Protein AF-A0A4Q2U6I3-F1 (afdb_monomer_lite)

Foldseek 3Di:
DDDDDDDDPFDPQPPDDPQAFEEEEDLQLQDDDVDPCNVLNVVVVVCCVVSSYHYAYQPLNLVQLCDPPDDPVSVVVSVPHDDHPDHTDDDPLLVQLLVQLLCLLQPVHDPPPCSSVSSSQSSQLVSQGQEYEDPPPSCVVCQVVNCVSRVSGHRYYHSVRVVVVSPDPPPDDD

Sequence (174 aa):
MTAPRAAFDGRRAVAPQRGVPLVAVDANALDRTGSPRDALVDAFRAEVAAGRVRLFVPSGVLAEMRDPGAPAAVRDAALDLPPPPRAAPLTARQHIDRIRVRAIMRGDGRPGKHDADAAHLSEAAEAGCDAFLTRDGKILRKRDVLLQALPSGPRIATLDDFLSGLAPDRAGPR

Structure (mmCIF, N/CA/C/O backbone):
data_AF-A0A4Q2U6I3-F1
#
_entry.id   AF-A0A4Q2U6I3-F1
#
loop_
_atom_site.group_PDB
_atom_site.id
_atom_site.type_symbol
_atom_site.label_atom_id
_atom_site.label_alt_id
_atom_site.label_comp_id
_atom_site.label_asym_id
_atom_site.label_entity_id
_atom_site.label_seq_id
_atom_site.pdbx_PDB_ins_code
_atom_site.Cartn_x
_atom_site.Cartn_y
_atom_site.Cartn_z
_atom_site.occupancy
_atom_site.B_iso_or_equiv
_atom_site.auth_seq_id
_atom_site.auth_comp_id
_atom_site.auth_asym_id
_atom_site.auth_atom_id
_atom_site.pdbx_PDB_model_num
ATOM 1 N N . MET A 1 1 ? 10.420 -30.348 6.443 1.00 34.09 1 MET A N 1
ATOM 2 C CA . MET A 1 1 ? 11.573 -29.422 6.494 1.00 34.09 1 MET A CA 1
ATOM 3 C C . MET A 1 1 ? 11.350 -28.357 5.434 1.00 34.09 1 MET A C 1
ATOM 5 O O . MET A 1 1 ? 11.465 -28.661 4.257 1.00 34.09 1 MET A O 1
ATOM 9 N N . THR A 1 2 ? 10.919 -27.160 5.827 1.00 35.38 2 THR A N 1
ATOM 10 C CA . THR A 1 2 ? 10.576 -26.077 4.890 1.00 35.38 2 THR A CA 1
ATOM 11 C C . THR A 1 2 ? 11.776 -25.145 4.769 1.00 35.38 2 THR A C 1
ATOM 13 O O . THR A 1 2 ? 12.271 -24.657 5.784 1.00 35.38 2 THR A O 1
ATOM 16 N N . ALA A 1 3 ? 12.276 -24.955 3.549 1.00 29.75 3 ALA A N 1
ATOM 17 C CA . ALA A 1 3 ? 13.456 -24.143 3.266 1.00 29.75 3 ALA A CA 1
ATOM 18 C C . ALA A 1 3 ? 13.278 -22.680 3.734 1.00 29.75 3 ALA A C 1
ATOM 20 O O . ALA A 1 3 ? 12.168 -22.144 3.650 1.00 29.75 3 ALA A O 1
ATOM 21 N N . PRO A 1 4 ? 14.347 -22.008 4.202 1.00 35.47 4 PRO A N 1
ATOM 22 C CA . PRO A 1 4 ? 14.292 -20.585 4.507 1.00 35.47 4 PRO A CA 1
ATOM 23 C C . PRO A 1 4 ? 14.067 -19.784 3.215 1.00 35.47 4 PRO A C 1
ATOM 25 O O . PRO A 1 4 ? 14.781 -19.966 2.229 1.00 35.47 4 PRO A O 1
ATOM 28 N N . ARG A 1 5 ? 13.072 -18.883 3.216 1.00 37.03 5 ARG A N 1
ATOM 29 C CA . ARG A 1 5 ? 12.921 -17.860 2.167 1.00 37.03 5 ARG A CA 1
ATOM 30 C C . ARG A 1 5 ? 14.213 -17.046 2.143 1.00 37.03 5 ARG A C 1
ATOM 32 O O . ARG A 1 5 ? 14.570 -16.445 3.155 1.00 37.03 5 ARG A O 1
ATOM 39 N N . ALA A 1 6 ? 14.912 -17.077 1.010 1.00 36.06 6 ALA A N 1
ATOM 40 C CA . ALA A 1 6 ? 16.140 -16.329 0.798 1.00 36.06 6 ALA A CA 1
ATOM 41 C C . ALA A 1 6 ? 15.924 -14.856 1.168 1.00 36.06 6 ALA A C 1
ATOM 43 O O . ALA A 1 6 ? 14.977 -14.216 0.704 1.00 36.06 6 ALA A O 1
ATOM 44 N N . ALA A 1 7 ? 16.791 -14.357 2.046 1.00 38.66 7 ALA A N 1
ATOM 45 C CA . ALA A 1 7 ? 16.856 -12.955 2.403 1.00 38.66 7 ALA A CA 1
ATOM 46 C C . ALA A 1 7 ? 17.116 -12.140 1.131 1.00 38.66 7 ALA A C 1
ATOM 48 O O . ALA A 1 7 ? 18.076 -12.389 0.404 1.00 38.66 7 ALA A O 1
ATOM 49 N N . PHE A 1 8 ? 16.220 -11.196 0.852 1.00 42.91 8 PHE A N 1
ATOM 50 C CA . PHE A 1 8 ? 16.397 -10.220 -0.211 1.00 42.91 8 PHE A CA 1
ATOM 51 C C . PHE A 1 8 ? 17.542 -9.287 0.178 1.00 42.91 8 PHE A C 1
ATOM 53 O O . PHE A 1 8 ? 17.428 -8.517 1.130 1.00 42.91 8 PHE A O 1
ATOM 60 N N . ASP A 1 9 ? 18.648 -9.392 -0.549 1.00 44.84 9 ASP A N 1
ATOM 61 C CA . ASP A 1 9 ? 19.820 -8.550 -0.363 1.00 44.84 9 ASP A CA 1
ATOM 62 C C . ASP A 1 9 ? 19.556 -7.141 -0.917 1.00 44.84 9 ASP A C 1
ATOM 64 O O . ASP A 1 9 ? 18.957 -6.971 -1.984 1.00 44.84 9 ASP A O 1
ATOM 68 N N . GLY A 1 10 ? 19.962 -6.126 -0.157 1.00 39.06 10 GLY A N 1
ATOM 69 C CA . GLY A 1 10 ? 19.822 -4.713 -0.503 1.00 39.06 10 GLY A CA 1
ATOM 70 C C . GLY A 1 10 ? 18.947 -3.921 0.460 1.00 39.06 10 GLY A C 1
ATOM 71 O O . GLY A 1 10 ? 19.453 -3.012 1.102 1.00 39.06 10 GLY A O 1
ATOM 72 N N . ARG A 1 11 ? 17.658 -4.246 0.626 1.00 49.50 11 ARG A N 1
ATOM 73 C CA . ARG A 1 11 ? 16.765 -3.530 1.560 1.00 49.50 11 ARG A CA 1
ATOM 74 C C . ARG A 1 11 ? 16.674 -4.269 2.878 1.00 49.50 11 ARG A C 1
ATOM 76 O O . ARG A 1 11 ? 16.360 -5.455 2.894 1.00 49.50 11 ARG A O 1
ATOM 83 N N . ARG A 1 12 ? 16.811 -3.561 4.003 1.00 42.94 12 ARG A N 1
ATOM 84 C CA . ARG A 1 12 ? 16.236 -4.077 5.248 1.00 42.94 12 ARG A CA 1
ATOM 85 C C . ARG A 1 12 ? 14.721 -3.996 5.076 1.00 42.94 12 ARG A C 1
ATOM 87 O O . ARG A 1 12 ? 14.118 -2.967 5.371 1.00 42.94 12 ARG A O 1
ATOM 94 N N . ALA A 1 13 ? 14.134 -5.053 4.509 1.00 52.94 13 ALA A N 1
ATOM 95 C CA . ALA A 1 13 ? 12.702 -5.287 4.571 1.00 52.94 13 ALA A CA 1
ATOM 96 C C . ALA A 1 13 ? 12.262 -4.999 6.006 1.00 52.94 13 ALA A C 1
ATOM 98 O O . ALA A 1 13 ? 12.995 -5.311 6.958 1.00 52.94 13 ALA A O 1
ATOM 99 N N . VAL A 1 14 ? 11.111 -4.349 6.164 1.00 57.78 14 VAL A N 1
ATOM 100 C CA . VAL A 1 14 ? 10.560 -4.126 7.498 1.00 57.78 14 VAL A CA 1
ATOM 101 C C . VAL A 1 14 ? 10.513 -5.494 8.171 1.00 57.78 14 VAL A C 1
ATOM 103 O O . VAL A 1 14 ? 9.923 -6.422 7.620 1.00 57.78 14 VAL A O 1
ATOM 106 N N . ALA A 1 15 ? 11.225 -5.640 9.295 1.00 57.53 15 ALA A N 1
ATOM 107 C CA . ALA A 1 15 ? 11.492 -6.957 9.862 1.00 57.53 15 ALA A CA 1
ATOM 108 C C . ALA A 1 15 ? 10.167 -7.717 10.015 1.00 57.53 15 ALA A C 1
ATOM 110 O O . ALA A 1 15 ? 9.240 -7.160 10.620 1.00 57.53 15 ALA A O 1
ATOM 111 N N . PRO A 1 16 ? 10.040 -8.927 9.444 1.00 58.97 16 PRO A N 1
ATOM 112 C CA . PRO A 1 16 ? 8.777 -9.642 9.452 1.00 58.97 16 PRO A CA 1
ATOM 113 C C . PRO A 1 16 ? 8.362 -9.898 10.900 1.00 58.97 16 PRO A C 1
ATOM 115 O O . PRO A 1 16 ? 9.148 -10.401 11.701 1.00 58.97 16 PRO A O 1
ATOM 118 N N . GLN A 1 17 ? 7.124 -9.545 11.240 1.00 64.69 17 GLN A N 1
ATOM 119 C CA . GLN A 1 17 ? 6.539 -9.876 12.533 1.00 64.69 17 GLN A CA 1
ATOM 120 C C . GLN A 1 17 ? 5.554 -11.013 12.312 1.00 64.69 17 GLN A C 1
ATOM 122 O O . GLN A 1 17 ? 4.576 -10.879 11.578 1.00 64.69 17 GLN A O 1
ATOM 127 N N . ARG A 1 18 ? 5.855 -12.175 12.893 1.00 72.75 18 ARG A N 1
ATOM 128 C CA . ARG A 1 18 ? 5.096 -13.396 12.623 1.00 72.75 18 ARG A CA 1
ATOM 129 C C . ARG A 1 18 ? 3.625 -13.186 12.995 1.00 72.75 18 ARG A C 1
ATOM 131 O O . ARG A 1 18 ? 3.316 -12.915 14.149 1.00 72.75 18 ARG A O 1
ATOM 138 N N . GLY A 1 19 ? 2.739 -13.340 12.014 1.00 77.25 19 GLY A N 1
ATOM 139 C CA . GLY A 1 19 ? 1.292 -13.239 12.209 1.00 77.25 19 GLY A CA 1
ATOM 140 C C . GLY A 1 19 ? 0.723 -11.818 12.254 1.00 77.25 19 GLY A C 1
ATOM 141 O O . GLY A 1 19 ? -0.457 -11.692 12.563 1.00 77.25 19 GLY A O 1
ATOM 142 N N . VAL A 1 20 ? 1.516 -10.781 11.947 1.00 81.44 20 VAL A N 1
ATOM 143 C CA . VAL A 1 20 ? 1.037 -9.395 11.815 1.00 81.44 20 VAL A CA 1
ATOM 144 C C . VAL A 1 20 ? 1.373 -8.886 10.407 1.00 81.44 20 VAL A C 1
ATOM 146 O O . VAL A 1 20 ? 2.558 -8.681 10.126 1.00 81.44 20 VAL A O 1
ATOM 149 N N . PRO A 1 21 ? 0.382 -8.700 9.515 1.00 86.00 21 PRO A N 1
ATOM 150 C CA . PRO A 1 21 ? 0.630 -8.271 8.144 1.00 86.00 21 PRO A CA 1
ATOM 151 C C . PRO A 1 21 ? 1.203 -6.852 8.078 1.00 86.00 21 PRO A C 1
ATOM 153 O O . PRO A 1 21 ? 0.758 -5.952 8.796 1.00 86.00 21 PRO A O 1
ATOM 156 N N . LEU A 1 22 ? 2.159 -6.649 7.175 1.00 85.25 22 LEU A N 1
ATOM 157 C CA . LEU A 1 22 ? 2.643 -5.342 6.751 1.00 85.25 22 LEU A CA 1
ATOM 158 C C . LEU A 1 22 ? 1.864 -4.888 5.518 1.00 85.25 22 LEU A C 1
ATOM 160 O O . LEU A 1 22 ? 1.842 -5.566 4.495 1.00 85.25 22 LEU A O 1
ATOM 164 N N . VAL A 1 23 ? 1.245 -3.722 5.597 1.00 87.25 23 VAL A N 1
ATOM 165 C CA . VAL A 1 23 ? 0.313 -3.237 4.585 1.00 87.25 23 VAL A CA 1
ATOM 166 C C . VAL A 1 23 ? 0.760 -1.878 4.090 1.00 87.25 23 VAL A C 1
ATOM 168 O O . VAL A 1 23 ? 0.940 -0.960 4.883 1.00 87.25 23 VAL A O 1
ATOM 171 N N . ALA A 1 24 ? 0.904 -1.744 2.778 1.00 89.06 24 ALA A N 1
ATOM 172 C CA . ALA A 1 24 ? 1.043 -0.458 2.124 1.00 89.06 24 ALA A CA 1
ATOM 173 C C . ALA A 1 24 ? -0.329 0.129 1.800 1.00 89.06 24 ALA A C 1
ATOM 175 O O . ALA A 1 24 ? -1.236 -0.605 1.404 1.00 89.06 24 ALA A O 1
ATOM 176 N N . VAL A 1 25 ? -0.477 1.443 1.938 1.00 83.25 25 VAL A N 1
ATOM 177 C CA . VAL A 1 25 ? -1.735 2.137 1.647 1.00 83.25 25 VAL A CA 1
ATOM 178 C C . VAL A 1 25 ? -1.475 3.286 0.686 1.00 83.25 25 VAL A C 1
ATOM 180 O O . VAL A 1 25 ? -0.562 4.084 0.887 1.00 83.25 25 VAL A O 1
ATOM 183 N N . ASP A 1 26 ? -2.274 3.331 -0.373 1.00 82.69 26 ASP A N 1
ATOM 184 C CA . ASP A 1 26 ? -2.377 4.463 -1.284 1.00 82.69 26 ASP A CA 1
ATOM 185 C C . ASP A 1 26 ? -3.187 5.590 -0.626 1.00 82.69 26 ASP A C 1
ATOM 187 O O . ASP A 1 26 ? -4.131 5.306 0.114 1.00 82.69 26 ASP A O 1
ATOM 191 N N . ALA A 1 27 ? -2.869 6.860 -0.894 1.00 77.25 27 ALA A N 1
ATOM 192 C CA . ALA A 1 27 ? -3.540 7.990 -0.238 1.00 77.25 27 ALA A CA 1
ATOM 193 C C . ALA A 1 27 ? -5.065 7.909 -0.415 1.00 77.25 27 ALA A C 1
ATOM 195 O O . ALA A 1 27 ? -5.824 8.015 0.552 1.00 77.25 27 ALA A O 1
ATOM 196 N N . ASN A 1 28 ? -5.492 7.572 -1.637 1.00 82.12 28 ASN A N 1
ATOM 197 C CA . ASN A 1 28 ? -6.902 7.448 -1.971 1.00 82.12 28 ASN A CA 1
ATOM 198 C C . ASN A 1 28 ? -7.634 6.386 -1.147 1.00 82.12 28 ASN A C 1
ATOM 200 O O . ASN A 1 28 ? -8.847 6.475 -1.029 1.00 82.12 28 ASN A O 1
ATOM 204 N N . ALA A 1 29 ? -6.968 5.379 -0.577 1.00 82.62 29 ALA A N 1
ATOM 205 C CA . ALA A 1 29 ? -7.646 4.361 0.217 1.00 82.62 29 ALA A CA 1
ATOM 206 C C . ALA A 1 29 ? -8.137 4.913 1.559 1.00 82.62 29 ALA A C 1
ATOM 208 O O . ALA A 1 29 ? -9.049 4.333 2.141 1.00 82.62 29 ALA A O 1
ATOM 209 N N . LEU A 1 30 ? -7.600 6.047 2.013 1.00 78.62 30 LEU A N 1
ATOM 210 C CA . LEU A 1 30 ? -7.958 6.669 3.284 1.00 78.62 30 LEU A CA 1
ATOM 211 C C . LEU A 1 30 ? -8.894 7.878 3.143 1.00 78.62 30 LEU A C 1
ATOM 213 O O . LEU A 1 30 ? -9.274 8.437 4.175 1.00 78.62 30 LEU A O 1
ATOM 217 N N . ASP A 1 31 ? -9.298 8.294 1.928 1.00 81.06 31 ASP A N 1
ATOM 218 C CA . ASP A 1 31 ? -10.137 9.497 1.822 1.00 81.06 31 ASP A CA 1
ATOM 219 C C . ASP A 1 31 ? -11.514 9.275 2.447 1.00 81.06 31 ASP A C 1
ATOM 221 O O . ASP A 1 31 ? -12.276 8.378 2.053 1.00 81.06 31 ASP A O 1
ATOM 225 N N . ARG A 1 32 ? -11.852 10.191 3.356 1.00 78.75 32 ARG A N 1
ATOM 226 C CA . ARG A 1 32 ? -13.180 10.325 3.943 1.00 78.75 32 ARG A CA 1
ATOM 227 C C . ARG A 1 32 ? -14.080 11.123 3.022 1.00 78.75 32 ARG A C 1
ATOM 229 O O . ARG A 1 32 ? -13.683 12.148 2.473 1.00 78.75 32 ARG A O 1
ATOM 236 N N . THR A 1 33 ? -15.302 10.640 2.865 1.00 78.19 33 THR A N 1
ATOM 237 C CA . THR A 1 33 ? -16.286 11.215 1.934 1.00 78.19 33 THR A CA 1
ATOM 238 C C . THR A 1 33 ? -17.605 11.559 2.618 1.00 78.19 33 THR A C 1
ATOM 240 O O . THR A 1 33 ? -18.520 12.034 1.951 1.00 78.19 33 THR A O 1
ATOM 243 N N . GLY A 1 34 ? -17.730 11.303 3.927 1.00 76.62 34 GLY A N 1
ATOM 244 C CA . GLY A 1 34 ? -19.003 11.388 4.642 1.00 76.62 34 GLY A CA 1
ATOM 245 C C . GLY A 1 34 ? -19.966 10.257 4.273 1.00 76.62 34 GLY A C 1
ATOM 246 O O . GLY A 1 34 ? -21.161 10.350 4.538 1.00 76.62 34 GLY A O 1
ATOM 247 N N . SER A 1 35 ? -19.467 9.198 3.627 1.00 81.75 35 SER A N 1
ATOM 248 C CA . SER A 1 35 ? -20.262 8.032 3.240 1.00 81.75 35 SER A CA 1
ATOM 249 C C . SER A 1 35 ? -20.096 6.896 4.257 1.00 81.75 35 SER A C 1
ATOM 251 O O . SER A 1 35 ? -19.131 6.899 5.024 1.00 81.75 35 SER A O 1
ATOM 253 N N . PRO A 1 36 ? -20.962 5.862 4.239 1.00 81.81 36 PRO A N 1
ATOM 254 C CA . PRO A 1 36 ? -20.808 4.687 5.105 1.00 81.81 36 PRO A CA 1
ATOM 255 C C . PRO A 1 36 ? -19.447 3.981 4.987 1.00 81.81 36 PRO A C 1
ATOM 257 O O . PRO A 1 36 ? -19.065 3.225 5.873 1.00 81.81 36 PRO A O 1
ATOM 260 N N . ARG A 1 37 ? -18.687 4.237 3.913 1.00 78.88 37 ARG A N 1
ATOM 261 C CA . ARG A 1 37 ? -17.331 3.702 3.716 1.00 78.88 37 ARG A CA 1
ATOM 262 C C . ARG A 1 37 ? -16.308 4.271 4.691 1.00 78.88 37 ARG A C 1
ATOM 264 O O . ARG A 1 37 ? -15.281 3.635 4.901 1.00 78.88 37 ARG A O 1
ATOM 271 N N . ASP A 1 38 ? -16.583 5.417 5.306 1.00 85.31 38 ASP A N 1
ATOM 272 C CA . ASP A 1 38 ? -15.706 5.990 6.326 1.00 85.31 38 ASP A CA 1
ATOM 273 C C . ASP A 1 38 ? -15.569 5.021 7.528 1.00 85.31 38 ASP A C 1
ATOM 275 O O . ASP A 1 38 ? -14.507 4.959 8.146 1.00 85.31 38 ASP A O 1
ATOM 279 N N . ALA A 1 39 ? -16.564 4.150 7.761 1.00 86.69 39 ALA A N 1
ATOM 280 C CA . ALA A 1 39 ? -16.496 3.076 8.756 1.00 86.69 39 ALA A CA 1
ATOM 281 C C . ALA A 1 39 ? -15.401 2.030 8.461 1.00 86.69 39 ALA A C 1
ATOM 283 O O . ALA A 1 39 ? -14.807 1.490 9.392 1.00 86.69 39 ALA A O 1
ATOM 284 N N . LEU A 1 40 ? -15.087 1.759 7.186 1.00 88.00 40 LEU A N 1
ATOM 285 C CA . LEU A 1 40 ? -13.984 0.859 6.810 1.00 88.00 40 LEU A CA 1
ATOM 286 C C . LEU A 1 40 ? -12.625 1.490 7.128 1.00 88.00 40 LEU A C 1
ATOM 288 O O . LEU A 1 40 ? -11.705 0.802 7.569 1.00 88.00 40 LEU A O 1
ATOM 292 N N . VAL A 1 41 ? -12.505 2.806 6.937 1.00 86.00 41 VAL A N 1
ATOM 293 C CA . VAL A 1 41 ? -11.307 3.562 7.324 1.00 86.00 41 VAL A CA 1
ATOM 294 C C . VAL A 1 41 ? -11.146 3.524 8.844 1.00 86.00 41 VAL A C 1
ATOM 296 O O . VAL A 1 41 ? -10.046 3.271 9.330 1.00 86.00 41 VAL A O 1
ATOM 299 N N . ASP A 1 42 ? -12.228 3.719 9.602 1.00 85.00 42 ASP A N 1
ATOM 300 C CA . ASP A 1 42 ? -12.201 3.643 11.067 1.00 85.00 42 ASP A CA 1
ATOM 301 C C . ASP A 1 42 ? -11.829 2.237 11.566 1.00 85.00 42 ASP A C 1
ATOM 303 O O . ASP A 1 42 ? -10.954 2.104 12.424 1.00 85.00 42 ASP A O 1
ATOM 307 N N . ALA A 1 43 ? -12.406 1.185 10.977 1.00 87.62 43 ALA A N 1
ATOM 308 C CA . ALA A 1 43 ? -12.065 -0.202 11.291 1.00 87.62 43 ALA A CA 1
ATOM 309 C C . ALA A 1 43 ? -10.584 -0.503 11.014 1.00 87.62 43 ALA A C 1
ATOM 311 O O . ALA A 1 43 ? -9.885 -1.038 11.872 1.00 87.62 43 ALA A O 1
ATOM 312 N N . PHE A 1 44 ? -10.066 -0.092 9.856 1.00 86.69 44 PHE A N 1
ATOM 313 C CA . PHE A 1 44 ? -8.651 -0.263 9.530 1.00 86.69 44 PHE A CA 1
ATOM 314 C C . PHE A 1 44 ? -7.729 0.488 10.495 1.00 86.69 44 PHE A C 1
ATOM 316 O O . PHE A 1 44 ? -6.732 -0.069 10.958 1.00 86.69 44 PHE A O 1
ATOM 323 N N . ARG A 1 45 ? -8.070 1.730 10.862 1.00 82.62 45 ARG A N 1
ATOM 324 C CA . ARG A 1 45 ? -7.308 2.491 11.865 1.00 82.62 45 ARG A CA 1
ATOM 325 C C . ARG A 1 45 ? -7.310 1.790 13.222 1.00 82.62 45 ARG A C 1
ATOM 327 O O . ARG A 1 45 ? -6.272 1.775 13.880 1.00 82.62 45 ARG A O 1
ATOM 334 N N . ALA A 1 46 ? -8.424 1.177 13.619 1.00 81.69 46 ALA A N 1
ATOM 335 C CA . ALA A 1 46 ? -8.500 0.394 14.850 1.00 81.69 46 ALA A CA 1
ATOM 336 C C . ALA A 1 46 ? -7.591 -0.850 14.808 1.00 81.69 46 ALA A C 1
ATOM 338 O O . ALA A 1 46 ? -6.919 -1.141 15.796 1.00 81.69 46 ALA A O 1
ATOM 339 N N . GLU A 1 47 ? -7.500 -1.546 13.670 1.00 84.12 47 GLU A N 1
ATOM 340 C CA . GLU A 1 47 ? -6.582 -2.683 13.485 1.00 84.12 47 GLU A CA 1
ATOM 341 C C . GLU A 1 47 ? -5.103 -2.272 13.572 1.00 84.12 47 GLU A C 1
ATOM 343 O O . GLU A 1 47 ? -4.294 -2.973 14.191 1.00 84.12 47 GLU A O 1
ATOM 348 N N . VAL A 1 48 ? -4.751 -1.116 13.000 1.00 80.25 48 VAL A N 1
ATOM 349 C CA . VAL A 1 48 ? -3.399 -0.541 13.101 1.00 80.25 48 VAL A CA 1
ATOM 350 C C . VAL A 1 48 ? -3.087 -0.135 14.544 1.00 80.25 48 VAL A C 1
ATOM 352 O O . VAL A 1 48 ? -2.045 -0.519 15.074 1.00 80.25 48 VAL A O 1
ATOM 355 N N . ALA A 1 49 ? -4.001 0.576 15.212 1.00 74.94 49 ALA A N 1
ATOM 356 C CA . ALA A 1 49 ? -3.836 1.002 16.604 1.00 74.94 49 ALA A CA 1
ATOM 357 C C . ALA A 1 49 ? -3.725 -0.187 17.573 1.00 74.94 49 ALA A C 1
ATOM 359 O O . ALA A 1 49 ? -2.963 -0.141 18.536 1.00 74.94 49 ALA A O 1
ATOM 360 N N . ALA A 1 50 ? -4.439 -1.280 17.294 1.00 78.12 50 ALA A N 1
ATOM 361 C CA . ALA A 1 50 ? -4.355 -2.522 18.055 1.00 78.12 50 ALA A CA 1
ATOM 362 C C . ALA A 1 50 ? -3.090 -3.353 17.755 1.00 78.12 50 ALA A C 1
ATOM 364 O O . ALA A 1 50 ? -2.921 -4.430 18.330 1.00 78.12 50 ALA A O 1
ATOM 365 N N . GLY A 1 51 ? -2.224 -2.908 16.836 1.00 77.06 51 GLY A N 1
ATOM 366 C CA . GLY A 1 51 ? -1.014 -3.626 16.431 1.00 77.06 51 GLY A CA 1
ATOM 367 C C . GLY A 1 51 ? -1.283 -4.923 15.659 1.00 77.06 51 GLY A C 1
ATOM 368 O O . GLY A 1 51 ? -0.378 -5.745 15.515 1.00 77.06 51 GLY A O 1
ATOM 369 N N . ARG A 1 52 ? -2.515 -5.126 15.170 1.00 85.25 52 ARG A N 1
ATOM 370 C CA . ARG A 1 52 ? -2.910 -6.289 14.357 1.00 85.25 52 ARG A CA 1
ATOM 371 C C . ARG A 1 52 ? -2.571 -6.109 12.883 1.00 85.25 52 ARG A C 1
ATOM 373 O O . ARG A 1 52 ? -2.471 -7.096 12.163 1.00 85.25 52 ARG A O 1
ATOM 380 N N . VAL A 1 53 ? -2.323 -4.873 12.458 1.00 82.00 53 VAL A N 1
ATOM 381 C CA . VAL A 1 53 ? -1.803 -4.512 11.137 1.00 82.00 53 VAL A CA 1
ATOM 382 C C . VAL A 1 53 ? -0.650 -3.534 11.314 1.00 82.00 53 VAL A C 1
ATOM 384 O O . VAL A 1 53 ? -0.716 -2.616 12.128 1.00 82.00 53 VAL A O 1
ATOM 387 N N . ARG A 1 54 ? 0.414 -3.703 10.531 1.00 82.69 54 ARG A N 1
ATOM 388 C CA . ARG A 1 54 ? 1.509 -2.735 10.449 1.00 82.69 54 ARG A CA 1
ATOM 389 C C . ARG A 1 54 ? 1.368 -1.931 9.177 1.00 82.69 54 ARG A C 1
ATOM 391 O O . ARG A 1 54 ? 1.197 -2.506 8.107 1.00 82.69 54 ARG A O 1
ATOM 398 N N . LEU A 1 55 ? 1.493 -0.616 9.286 1.00 80.00 55 LEU A N 1
ATOM 399 C CA . LEU A 1 55 ? 1.409 0.266 8.133 1.00 80.00 55 LEU A CA 1
ATOM 400 C C . LEU A 1 55 ? 2.799 0.556 7.558 1.00 80.00 55 LEU A C 1
ATOM 402 O O . LEU A 1 55 ? 3.726 0.915 8.284 1.00 80.00 55 LEU A O 1
ATOM 406 N N . PHE A 1 56 ? 2.918 0.428 6.243 1.00 80.12 56 PHE A N 1
ATOM 407 C CA . PHE A 1 56 ? 3.998 0.970 5.436 1.00 80.12 56 PHE A CA 1
ATOM 408 C C . PHE A 1 56 ? 3.435 2.118 4.596 1.00 80.12 56 PHE A C 1
ATOM 410 O O . PHE A 1 56 ? 2.454 1.950 3.879 1.00 80.12 56 PHE A O 1
ATOM 417 N N . VAL A 1 57 ? 4.058 3.288 4.665 1.00 76.44 57 VAL A N 1
ATOM 418 C CA . VAL A 1 57 ? 3.663 4.435 3.840 1.00 76.44 57 VAL A CA 1
ATOM 419 C C . VAL A 1 57 ? 4.725 4.612 2.762 1.00 76.44 57 VAL A C 1
ATOM 421 O O . VAL A 1 57 ? 5.870 4.908 3.113 1.00 76.44 57 VAL A O 1
ATOM 424 N N . PRO A 1 58 ? 4.401 4.418 1.470 1.00 74.06 58 PRO A N 1
ATOM 425 C CA . PRO A 1 58 ? 5.329 4.737 0.393 1.00 74.06 58 PRO A CA 1
ATOM 426 C C . PRO A 1 58 ? 5.811 6.189 0.495 1.00 74.06 58 PRO A C 1
ATOM 428 O O . PRO A 1 58 ? 5.088 7.074 0.948 1.00 74.06 58 PRO A O 1
ATOM 431 N N . SER A 1 59 ? 7.043 6.449 0.073 1.00 71.50 59 SER A N 1
ATOM 432 C CA . SER A 1 59 ? 7.685 7.757 0.225 1.00 71.50 59 SER A CA 1
ATOM 433 C C . SER A 1 59 ? 6.935 8.881 -0.502 1.00 71.50 59 SER A C 1
ATOM 435 O O . SER A 1 59 ? 6.830 9.980 0.042 1.00 71.50 59 SER A O 1
ATOM 437 N N . GLY A 1 60 ? 6.353 8.587 -1.671 1.00 68.44 60 GLY A N 1
ATOM 438 C CA . GLY A 1 60 ? 5.474 9.509 -2.399 1.00 68.44 60 GLY A CA 1
ATOM 439 C C . GLY A 1 60 ? 4.181 9.814 -1.639 1.00 68.44 60 GLY A C 1
ATOM 440 O O . GLY A 1 60 ? 3.856 10.981 -1.449 1.00 68.44 60 GLY A O 1
ATOM 441 N N . VAL A 1 61 ? 3.529 8.791 -1.074 1.00 67.25 61 VAL A N 1
ATOM 442 C CA . VAL A 1 61 ? 2.320 8.953 -0.246 1.00 67.25 61 VAL A CA 1
ATOM 443 C C . VAL A 1 61 ? 2.611 9.791 0.996 1.00 67.25 61 VAL A C 1
ATOM 445 O O . VAL A 1 61 ? 1.841 10.683 1.323 1.00 67.25 61 VAL A O 1
ATOM 448 N N . LEU A 1 62 ? 3.738 9.579 1.684 1.00 69.75 62 LEU A N 1
ATOM 449 C CA . LEU A 1 62 ? 4.076 10.406 2.846 1.00 69.75 62 LEU A CA 1
ATOM 450 C C . LEU A 1 62 ? 4.317 11.872 2.460 1.00 69.75 62 LEU A C 1
ATOM 452 O O . LEU A 1 62 ? 3.960 12.768 3.224 1.00 69.75 62 LEU A O 1
ATOM 456 N N . ALA A 1 63 ? 4.938 12.119 1.303 1.00 69.31 63 ALA A N 1
ATOM 457 C CA . ALA A 1 63 ? 5.132 13.471 0.791 1.00 69.31 63 ALA A CA 1
ATOM 458 C C . ALA A 1 63 ? 3.786 14.139 0.466 1.00 69.31 63 ALA A C 1
ATOM 460 O O . ALA A 1 63 ? 3.567 15.269 0.889 1.00 69.31 63 ALA A O 1
ATOM 461 N N . GLU A 1 64 ? 2.869 13.419 -0.186 1.00 69.88 64 GLU A N 1
ATOM 462 C CA . GLU A 1 64 ? 1.506 13.884 -0.478 1.00 69.88 64 GLU A CA 1
ATOM 463 C C . GLU A 1 64 ? 0.702 14.145 0.799 1.00 69.88 64 GLU A C 1
ATOM 465 O O . GLU A 1 64 ? 0.079 15.191 0.941 1.00 69.88 64 GLU A O 1
ATOM 470 N N . MET A 1 65 ? 0.756 13.238 1.776 1.00 69.81 65 MET A N 1
ATOM 471 C CA . MET A 1 65 ? 0.051 13.401 3.048 1.00 69.81 65 MET A CA 1
ATOM 472 C C . MET A 1 65 ? 0.608 14.553 3.895 1.00 69.81 65 MET A C 1
ATOM 474 O O . MET A 1 65 ? -0.089 15.048 4.774 1.00 69.81 65 MET A O 1
ATOM 478 N N . ARG A 1 66 ? 1.856 14.975 3.665 1.00 71.12 66 ARG A N 1
ATOM 479 C CA . ARG A 1 66 ? 2.478 16.134 4.327 1.00 71.12 66 ARG A CA 1
ATOM 480 C C . ARG A 1 66 ? 2.345 17.424 3.520 1.00 71.12 66 ARG A C 1
ATOM 482 O O . ARG A 1 66 ? 2.781 18.471 4.000 1.00 71.12 66 ARG A O 1
ATOM 489 N N . ASP A 1 67 ? 1.756 17.363 2.328 1.00 70.50 67 ASP A N 1
ATOM 490 C CA . ASP A 1 67 ? 1.544 18.533 1.490 1.00 70.50 67 ASP A CA 1
ATOM 491 C C . ASP A 1 67 ? 0.595 19.535 2.185 1.00 70.50 67 ASP A C 1
ATOM 493 O O . ASP A 1 67 ? -0.433 19.134 2.747 1.00 70.50 67 ASP A O 1
ATOM 497 N N . PRO A 1 68 ? 0.890 20.849 2.163 1.00 67.75 68 PRO A N 1
ATOM 498 C CA . PRO A 1 68 ? 0.013 21.861 2.752 1.00 67.75 68 PRO A CA 1
ATOM 499 C C . PRO A 1 68 ? -1.407 21.875 2.166 1.00 67.75 68 PRO A C 1
ATOM 501 O O . PRO A 1 68 ? -2.340 22.277 2.862 1.00 67.75 68 PRO A O 1
ATOM 504 N N . GLY A 1 69 ? -1.578 21.433 0.919 1.00 63.62 69 GLY A N 1
ATOM 505 C CA . GLY A 1 69 ? -2.854 21.294 0.223 1.00 63.62 69 GLY A CA 1
ATOM 506 C C . GLY A 1 69 ? -3.607 19.992 0.513 1.00 63.62 69 GLY A C 1
ATOM 507 O O . GLY A 1 69 ? -4.764 19.875 0.106 1.00 63.62 69 GLY A O 1
ATOM 508 N N . ALA A 1 70 ? -3.017 19.030 1.232 1.00 58.66 70 ALA A N 1
ATOM 509 C CA . ALA A 1 70 ? -3.725 17.823 1.650 1.00 58.66 70 ALA A CA 1
ATOM 510 C C . ALA A 1 70 ? -4.812 18.144 2.700 1.00 58.66 70 ALA A C 1
ATOM 512 O O . ALA A 1 70 ? -4.605 19.008 3.564 1.00 58.66 70 ALA A O 1
ATOM 513 N N . PRO A 1 71 ? -5.970 17.448 2.681 1.00 59.59 71 PRO A N 1
ATOM 514 C CA . PRO A 1 71 ? -7.013 17.632 3.687 1.00 59.59 71 PRO A CA 1
ATOM 515 C C . PRO A 1 71 ? -6.469 17.451 5.108 1.00 59.59 71 PRO A C 1
ATOM 517 O O . PRO A 1 71 ? -5.676 16.546 5.359 1.00 59.59 71 PRO A O 1
ATOM 520 N N . ALA A 1 72 ? -6.930 18.268 6.062 1.00 59.06 72 ALA A N 1
ATOM 521 C CA . ALA A 1 72 ? -6.412 18.259 7.436 1.00 59.06 72 ALA A CA 1
ATOM 522 C C . ALA A 1 72 ? -6.418 16.855 8.070 1.00 59.06 72 ALA A C 1
ATOM 524 O O . ALA A 1 72 ? -5.403 16.427 8.602 1.00 59.06 72 ALA A O 1
ATOM 525 N N . ALA A 1 73 ? -7.496 16.089 7.879 1.00 55.62 73 ALA A N 1
ATOM 526 C CA . ALA A 1 73 ? -7.606 14.718 8.377 1.00 55.62 73 ALA A CA 1
ATOM 527 C C . ALA A 1 73 ? -6.544 13.751 7.806 1.00 55.62 73 ALA A C 1
ATOM 529 O O . ALA A 1 73 ? -6.167 12.793 8.478 1.00 55.62 73 ALA A O 1
ATOM 530 N N . VAL A 1 74 ? -6.064 13.990 6.580 1.00 56.00 74 VAL A N 1
ATOM 531 C CA . VAL A 1 74 ? -4.994 13.206 5.938 1.00 56.00 74 VAL A CA 1
ATOM 532 C C . VAL A 1 74 ? -3.634 13.592 6.520 1.00 56.00 74 VAL A C 1
ATOM 534 O O . VAL A 1 74 ? -2.828 12.712 6.818 1.00 56.00 74 VAL A O 1
ATOM 537 N N . ARG A 1 75 ? -3.405 14.890 6.757 1.00 64.25 75 ARG A N 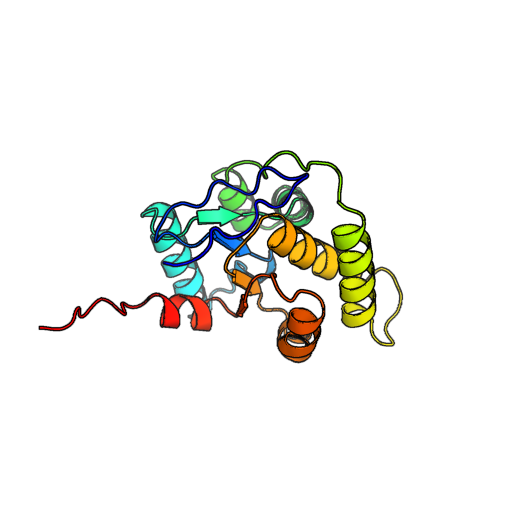1
ATOM 538 C CA . ARG A 1 75 ? -2.175 15.388 7.395 1.00 64.25 75 ARG A CA 1
ATOM 539 C C . ARG A 1 75 ? -2.055 14.917 8.839 1.00 64.25 75 ARG A C 1
ATOM 541 O O . ARG A 1 75 ? -0.997 14.435 9.230 1.00 64.25 75 ARG A O 1
ATOM 548 N N . ASP A 1 76 ? -3.144 14.985 9.599 1.00 63.34 76 ASP A N 1
ATOM 549 C CA . ASP A 1 76 ? -3.187 14.543 10.995 1.00 63.34 76 ASP A CA 1
ATOM 550 C C . ASP A 1 76 ? -2.917 13.038 11.093 1.00 63.34 76 ASP A C 1
ATOM 552 O O . ASP A 1 76 ? -2.129 12.596 11.923 1.00 63.34 76 ASP A O 1
ATOM 556 N N . ALA A 1 77 ? -3.479 12.248 10.170 1.00 62.56 77 ALA A N 1
ATOM 557 C CA . ALA A 1 77 ? -3.178 10.825 10.079 1.00 62.56 77 ALA A CA 1
ATOM 558 C C . ALA A 1 77 ? -1.705 10.538 9.739 1.00 62.56 77 ALA A C 1
ATOM 560 O O . ALA A 1 77 ? -1.230 9.471 10.098 1.00 62.56 77 ALA A O 1
ATOM 561 N N . ALA A 1 78 ? -0.985 11.452 9.074 1.00 63.81 78 ALA A N 1
ATOM 562 C CA . ALA A 1 78 ? 0.421 11.286 8.692 1.00 63.81 78 ALA A CA 1
ATOM 563 C C . ALA A 1 78 ? 1.409 11.514 9.847 1.00 63.81 78 ALA A C 1
ATOM 565 O O . ALA A 1 78 ? 2.544 11.033 9.781 1.00 63.81 78 ALA A O 1
ATOM 566 N N . LEU A 1 79 ? 1.009 12.282 10.866 1.00 62.25 79 LEU A N 1
ATOM 567 C CA . LEU A 1 79 ? 1.861 12.640 12.005 1.00 62.25 79 LEU A CA 1
ATOM 568 C C . LEU A 1 79 ? 2.161 11.434 12.900 1.00 62.25 79 LEU A C 1
ATOM 570 O O . LEU A 1 79 ? 3.271 11.319 13.416 1.00 62.25 79 LEU A O 1
ATOM 574 N N . ASP A 1 80 ? 1.205 10.514 13.009 1.00 61.81 80 ASP A N 1
ATOM 575 C CA . ASP A 1 80 ? 1.311 9.321 13.852 1.00 61.81 80 ASP A CA 1
ATOM 576 C C . ASP A 1 80 ? 2.000 8.139 13.148 1.00 61.81 80 ASP A C 1
ATOM 578 O O . ASP A 1 80 ? 2.203 7.079 13.746 1.00 61.81 80 ASP A O 1
ATOM 582 N N . LEU A 1 81 ? 2.357 8.285 11.867 1.00 61.03 81 LEU A N 1
ATOM 583 C CA . LEU A 1 81 ? 2.933 7.193 11.086 1.00 61.03 81 LEU A CA 1
ATOM 584 C C . LEU A 1 81 ? 4.454 7.175 11.210 1.00 61.03 81 LEU A C 1
ATOM 586 O O . LEU A 1 81 ? 5.107 8.216 11.069 1.00 61.03 81 LEU A O 1
ATOM 590 N N . PRO A 1 82 ? 5.056 5.989 11.420 1.00 56.16 82 PRO A N 1
ATOM 591 C CA . PRO A 1 82 ? 6.500 5.880 11.409 1.00 56.16 82 PRO A CA 1
ATOM 592 C C . PRO A 1 82 ? 7.025 6.308 10.030 1.00 56.16 82 PRO A C 1
ATOM 594 O O . PRO A 1 82 ? 6.423 5.967 9.006 1.00 56.16 82 PRO A O 1
ATOM 597 N N . PRO A 1 83 ? 8.153 7.040 9.973 1.00 54.91 83 PRO A N 1
ATOM 598 C CA . PRO A 1 83 ? 8.763 7.378 8.699 1.00 54.91 83 PRO A CA 1
ATOM 599 C C . PRO A 1 83 ? 9.091 6.088 7.932 1.00 54.91 83 PRO A C 1
ATOM 601 O O . PRO A 1 83 ? 9.473 5.088 8.556 1.00 54.91 83 PRO A O 1
ATOM 604 N N . PRO A 1 84 ? 8.973 6.085 6.593 1.00 58.97 84 PRO A N 1
ATOM 605 C CA . PRO A 1 84 ? 9.327 4.934 5.794 1.00 58.97 84 PRO A CA 1
ATOM 606 C C . PRO A 1 84 ? 10.772 4.542 6.102 1.00 58.97 84 PRO A C 1
ATOM 608 O O . PRO A 1 84 ? 11.630 5.417 6.278 1.00 58.97 84 PRO A O 1
ATOM 611 N N . PRO A 1 85 ? 11.068 3.235 6.177 1.00 57.25 85 PRO A N 1
ATOM 612 C CA . PRO A 1 85 ? 12.435 2.775 6.335 1.00 57.25 85 PRO A CA 1
ATOM 613 C C . PRO A 1 85 ? 13.310 3.388 5.240 1.00 57.25 85 PRO A C 1
ATOM 615 O O . PRO A 1 85 ? 12.907 3.480 4.078 1.00 57.25 85 PRO A O 1
ATOM 618 N N . ARG A 1 86 ? 14.519 3.820 5.618 1.00 53.56 86 ARG A N 1
ATOM 619 C CA . ARG A 1 86 ? 15.474 4.447 4.698 1.00 53.56 86 ARG A CA 1
ATOM 620 C C . ARG A 1 86 ? 15.679 3.529 3.489 1.00 53.56 86 ARG A C 1
ATOM 622 O O . ARG A 1 86 ? 16.103 2.385 3.654 1.00 53.56 86 ARG A O 1
ATOM 629 N N . ALA A 1 87 ? 15.357 4.026 2.294 1.00 56.19 87 ALA A N 1
ATOM 630 C CA . ALA A 1 87 ? 15.459 3.245 1.070 1.00 56.19 87 ALA A CA 1
ATOM 631 C C . ALA A 1 87 ? 16.921 2.854 0.837 1.00 56.19 87 ALA A C 1
ATOM 633 O O . ALA A 1 87 ? 17.781 3.711 0.631 1.00 56.19 87 ALA A O 1
ATOM 634 N N . ALA A 1 88 ? 17.206 1.558 0.888 1.00 63.38 88 ALA A N 1
ATOM 635 C CA . ALA A 1 88 ? 18.470 1.061 0.386 1.00 63.38 88 ALA A CA 1
ATOM 636 C C . ALA A 1 88 ? 18.491 1.124 -1.151 1.00 63.38 88 ALA A C 1
ATOM 638 O O . ALA A 1 88 ? 17.419 1.209 -1.766 1.00 63.38 88 ALA A O 1
ATOM 639 N N . PRO A 1 89 ? 19.679 1.072 -1.780 1.00 74.75 89 PRO A N 1
ATOM 640 C CA . PRO A 1 89 ? 19.785 1.031 -3.230 1.00 74.75 89 PRO A CA 1
ATOM 641 C C . PRO A 1 89 ? 18.931 -0.094 -3.820 1.00 74.75 89 PRO A C 1
ATOM 643 O O . PRO A 1 89 ? 18.861 -1.197 -3.276 1.00 74.75 89 PRO A O 1
ATOM 646 N N . LEU A 1 90 ? 18.267 0.207 -4.933 1.00 78.38 90 LEU A N 1
ATOM 647 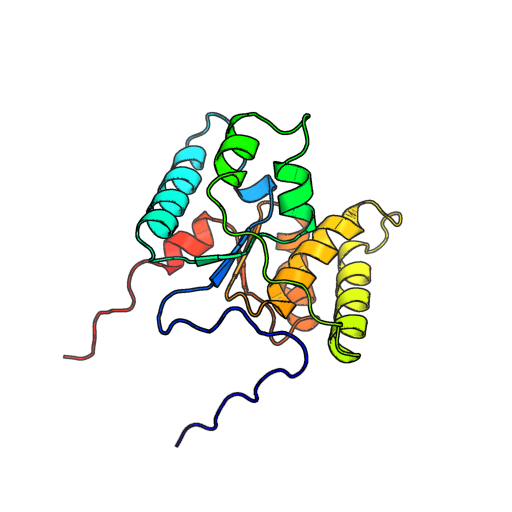C CA . LEU A 1 90 ? 17.487 -0.775 -5.674 1.00 78.38 90 LEU A CA 1
ATOM 648 C C . LEU A 1 90 ? 18.411 -1.850 -6.246 1.00 78.38 90 LEU A C 1
ATOM 650 O O . LEU A 1 90 ? 19.461 -1.548 -6.813 1.00 78.38 90 LEU A O 1
ATOM 654 N N . THR A 1 91 ? 17.988 -3.107 -6.170 1.00 84.56 91 THR A N 1
ATOM 655 C CA . THR A 1 91 ? 18.649 -4.168 -6.932 1.00 84.56 91 THR A CA 1
ATOM 656 C C . THR A 1 91 ? 18.348 -4.011 -8.423 1.00 84.56 91 THR A C 1
ATOM 658 O O . THR A 1 91 ? 17.332 -3.430 -8.817 1.00 84.56 91 THR A O 1
ATOM 661 N N . ALA A 1 92 ? 19.189 -4.590 -9.286 1.00 86.69 92 ALA A N 1
ATOM 662 C CA . ALA A 1 92 ? 18.937 -4.610 -10.730 1.00 86.69 92 ALA A CA 1
ATOM 663 C C . ALA A 1 92 ? 17.560 -5.213 -11.069 1.00 86.69 92 ALA A C 1
ATOM 665 O O . ALA A 1 92 ? 16.867 -4.741 -11.971 1.00 86.69 92 ALA A O 1
ATOM 666 N N . ARG A 1 93 ? 17.120 -6.218 -10.300 1.00 85.62 93 ARG A N 1
ATOM 667 C CA . ARG A 1 93 ? 15.792 -6.810 -10.467 1.00 85.62 93 ARG A CA 1
ATOM 668 C C . ARG A 1 93 ? 14.675 -5.831 -10.107 1.00 85.62 93 ARG A C 1
ATOM 670 O O . ARG A 1 93 ? 13.745 -5.686 -10.893 1.00 85.62 93 ARG A O 1
ATOM 677 N N . GLN A 1 94 ? 14.795 -5.117 -8.988 1.00 85.81 94 GLN A N 1
ATOM 678 C CA . GLN A 1 94 ? 13.813 -4.103 -8.587 1.00 85.81 94 GLN A CA 1
ATOM 679 C C . GLN A 1 94 ? 13.731 -2.957 -9.607 1.00 85.81 94 GLN A C 1
ATOM 681 O O . GLN A 1 94 ? 12.643 -2.468 -9.898 1.00 85.81 94 GLN A O 1
ATOM 686 N N . HIS A 1 95 ? 14.853 -2.575 -10.226 1.00 88.12 95 HIS A N 1
A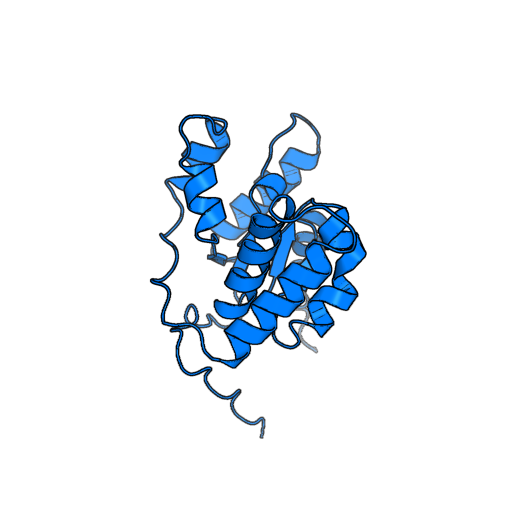TOM 687 C CA . HIS A 1 95 ? 14.845 -1.629 -11.345 1.00 88.12 95 HIS A CA 1
ATOM 688 C C . HIS A 1 95 ? 14.021 -2.133 -12.539 1.00 88.12 95 HIS A C 1
ATOM 690 O O . HIS A 1 95 ? 13.194 -1.390 -13.070 1.00 88.12 95 HIS A O 1
ATOM 696 N N . ILE A 1 96 ? 14.215 -3.390 -12.947 1.00 90.12 96 ILE A N 1
ATOM 697 C CA . ILE A 1 96 ? 13.455 -4.009 -14.045 1.00 90.12 96 ILE A CA 1
ATOM 698 C C . ILE A 1 96 ? 11.964 -4.078 -13.699 1.00 90.12 96 ILE A C 1
ATOM 700 O O . ILE A 1 96 ? 11.119 -3.725 -14.525 1.00 90.12 96 ILE A O 1
ATOM 704 N N . ASP A 1 97 ? 11.638 -4.496 -12.479 1.00 89.62 97 ASP A N 1
ATOM 705 C CA . ASP A 1 97 ? 10.256 -4.623 -12.028 1.00 89.62 97 ASP A CA 1
ATOM 706 C C . ASP A 1 97 ? 9.565 -3.246 -11.980 1.00 89.62 97 ASP A C 1
ATOM 708 O O . ASP A 1 97 ? 8.463 -3.104 -12.512 1.00 89.62 97 ASP A O 1
ATOM 712 N N . ARG A 1 98 ? 10.245 -2.186 -11.508 1.00 89.88 98 ARG A N 1
ATOM 713 C CA . ARG A 1 98 ? 9.745 -0.796 -11.585 1.00 89.88 98 ARG A CA 1
ATOM 714 C C . ARG A 1 98 ? 9.426 -0.361 -13.014 1.00 89.88 98 ARG A C 1
ATOM 716 O O . ARG A 1 98 ? 8.3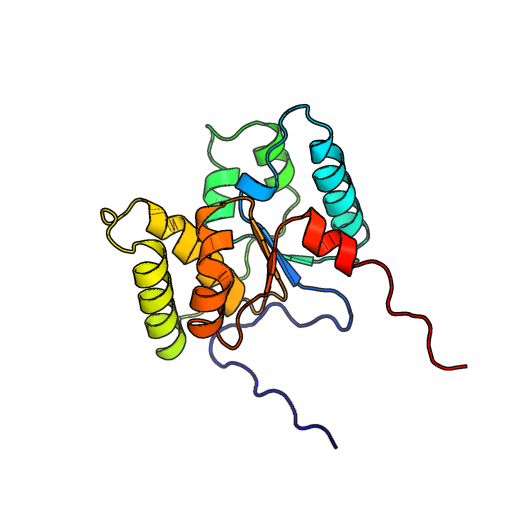96 0.272 -13.247 1.00 89.88 98 ARG A O 1
ATOM 723 N N . ILE A 1 99 ? 10.292 -0.677 -13.979 1.00 90.62 99 ILE A N 1
ATOM 724 C CA . ILE A 1 99 ? 10.067 -0.338 -15.395 1.00 90.62 99 ILE A CA 1
ATOM 725 C C . ILE A 1 99 ? 8.814 -1.050 -15.918 1.00 90.62 99 ILE A C 1
ATOM 727 O O . ILE A 1 99 ? 7.980 -0.421 -16.572 1.00 90.62 99 ILE A O 1
ATOM 731 N N . ARG A 1 100 ? 8.645 -2.336 -15.589 1.00 91.19 100 ARG A N 1
ATOM 732 C CA . ARG A 1 100 ? 7.472 -3.129 -15.990 1.00 91.19 100 ARG A CA 1
ATOM 733 C C . ARG A 1 100 ? 6.183 -2.588 -15.384 1.00 91.19 100 ARG A C 1
ATOM 735 O O . ARG A 1 100 ? 5.222 -2.372 -16.116 1.00 91.19 100 ARG A O 1
ATOM 742 N N . VAL A 1 101 ? 6.172 -2.312 -14.080 1.00 91.50 101 VAL A N 1
ATOM 743 C CA . VAL A 1 101 ? 5.007 -1.746 -13.383 1.00 91.50 101 VAL A CA 1
ATOM 744 C C . VAL A 1 101 ? 4.620 -0.397 -13.987 1.00 91.50 101 VAL A C 1
ATOM 746 O O . VAL A 1 101 ? 3.449 -0.181 -14.292 1.00 91.50 101 VAL A O 1
ATOM 749 N N . ARG A 1 102 ? 5.593 0.485 -14.256 1.00 90.62 102 ARG A N 1
ATOM 750 C CA . ARG A 1 102 ? 5.345 1.766 -14.939 1.00 90.62 102 ARG A CA 1
ATOM 751 C C . ARG A 1 102 ? 4.747 1.575 -16.330 1.00 90.62 102 ARG A C 1
ATOM 753 O O . ARG A 1 102 ? 3.777 2.250 -16.665 1.00 90.62 102 ARG A O 1
ATOM 760 N N . ALA A 1 103 ? 5.286 0.652 -17.126 1.00 90.25 103 ALA A N 1
ATOM 761 C CA . ALA A 1 103 ? 4.765 0.356 -18.460 1.00 90.25 103 ALA A CA 1
ATOM 762 C C . ALA A 1 103 ? 3.315 -0.157 -18.402 1.00 90.25 103 ALA A C 1
ATOM 764 O O . ALA A 1 103 ? 2.452 0.350 -19.120 1.00 90.25 103 ALA A O 1
ATOM 765 N N . ILE A 1 104 ? 3.021 -1.086 -17.486 1.00 91.12 104 ILE A N 1
ATOM 766 C CA . ILE A 1 104 ? 1.666 -1.607 -17.265 1.00 91.12 104 ILE A CA 1
ATOM 767 C C . ILE A 1 104 ? 0.728 -0.483 -16.841 1.00 91.12 104 ILE A C 1
ATOM 769 O O . ILE A 1 104 ? -0.355 -0.345 -17.410 1.00 91.12 104 ILE A O 1
ATOM 773 N N . MET A 1 105 ? 1.121 0.343 -15.869 1.00 89.75 105 MET A N 1
ATOM 774 C CA . MET A 1 105 ? 0.286 1.431 -15.361 1.00 89.75 105 MET A CA 1
ATOM 775 C C . MET A 1 105 ? -0.000 2.483 -16.427 1.00 89.75 105 MET A C 1
ATOM 777 O O . MET A 1 105 ? -1.160 2.890 -16.583 1.00 89.75 105 MET A O 1
ATOM 781 N N . ARG A 1 106 ? 1.005 2.843 -17.229 1.00 86.00 106 ARG A N 1
ATOM 782 C CA . ARG A 1 106 ? 0.868 3.740 -18.378 1.00 86.00 106 ARG A CA 1
ATOM 783 C C . ARG A 1 106 ? -0.127 3.195 -19.403 1.00 86.00 106 ARG A C 1
ATOM 785 O O . ARG A 1 106 ? -1.096 3.890 -19.714 1.00 86.00 106 ARG A O 1
ATOM 792 N N . GLY A 1 107 ? 0.043 1.944 -19.841 1.00 84.12 107 GLY A N 1
ATOM 793 C CA . GLY A 1 107 ? -0.651 1.427 -21.027 1.00 84.12 107 GLY A CA 1
ATOM 794 C C . GLY A 1 107 ? -0.429 2.366 -22.218 1.00 84.12 107 GLY A C 1
ATOM 795 O O . GLY A 1 107 ? 0.673 2.883 -22.381 1.00 84.12 107 GLY A O 1
ATOM 796 N N . ASP A 1 108 ? -1.496 2.685 -22.950 1.00 78.50 108 ASP A N 1
ATOM 797 C CA . ASP A 1 108 ? -1.465 3.645 -24.072 1.00 78.50 108 ASP A CA 1
ATOM 798 C C . ASP A 1 108 ? -1.567 5.122 -23.632 1.00 78.50 108 ASP A C 1
ATOM 800 O O . ASP A 1 108 ? -1.706 6.033 -24.448 1.00 78.50 108 ASP A O 1
ATOM 804 N N . GLY A 1 109 ? -1.552 5.389 -22.322 1.00 69.06 109 GLY A N 1
ATOM 805 C CA . GLY A 1 109 ? -1.669 6.734 -21.765 1.00 69.06 109 GLY A CA 1
ATOM 806 C C . GLY A 1 109 ? -0.391 7.573 -21.889 1.00 69.06 109 GLY A C 1
ATOM 807 O O . GLY A 1 109 ? 0.714 7.061 -22.068 1.00 69.06 109 GLY A O 1
ATOM 808 N N . ARG A 1 110 ? -0.532 8.895 -21.716 1.00 69.25 110 ARG A N 1
ATOM 809 C CA . ARG A 1 110 ? 0.613 9.822 -21.696 1.00 69.25 110 ARG A CA 1
ATOM 810 C C . ARG A 1 110 ? 1.560 9.523 -20.515 1.00 69.25 110 ARG A C 1
ATOM 812 O O . ARG A 1 110 ? 1.072 9.202 -19.426 1.00 69.25 110 ARG A O 1
ATOM 819 N N . PRO A 1 111 ? 2.890 9.666 -20.695 1.00 68.69 111 PRO A N 1
ATOM 820 C CA . PRO A 1 111 ? 3.864 9.581 -19.602 1.00 68.69 111 PRO A CA 1
ATOM 821 C C . PRO A 1 111 ? 3.551 10.555 -18.451 1.00 68.69 111 PRO A C 1
ATOM 823 O O . PRO A 1 11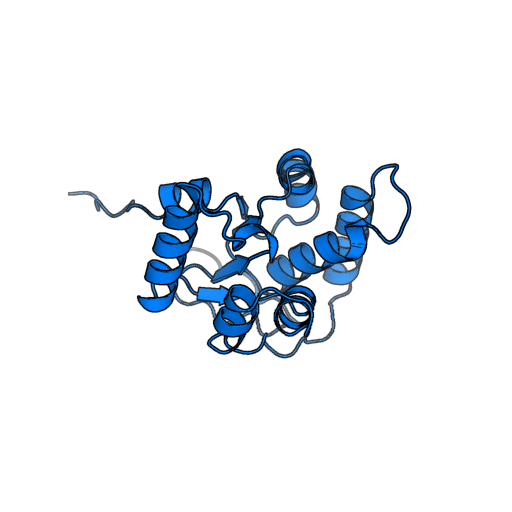1 ? 2.953 11.605 -18.678 1.00 68.69 111 PRO A O 1
ATOM 826 N N . GLY A 1 112 ? 3.952 10.218 -17.220 1.00 66.31 112 GLY A N 1
ATOM 827 C CA . GLY A 1 112 ? 3.847 11.097 -16.048 1.00 66.31 112 GLY A CA 1
ATOM 828 C C . GLY A 1 112 ? 2.569 10.953 -15.218 1.00 66.31 112 GLY A C 1
ATOM 829 O O . GLY A 1 112 ? 2.643 11.006 -13.997 1.00 66.31 112 GLY A O 1
ATOM 830 N N . LYS A 1 113 ? 1.402 10.697 -15.830 1.00 67.69 113 LYS A N 1
ATOM 831 C CA . LYS A 1 113 ? 0.112 10.713 -15.100 1.00 67.69 113 LYS A CA 1
ATOM 832 C C . LYS A 1 113 ? -0.041 9.607 -14.043 1.00 67.69 113 LYS A C 1
ATOM 834 O O . LYS A 1 113 ? -0.804 9.778 -13.106 1.00 67.69 113 LYS A O 1
ATOM 839 N N . HIS A 1 114 ? 0.652 8.483 -14.215 1.00 77.12 114 HIS A N 1
ATOM 840 C CA . HIS A 1 114 ? 0.510 7.283 -13.372 1.00 77.12 114 HIS A CA 1
ATOM 841 C C . HIS A 1 114 ? 1.846 6.778 -12.825 1.00 77.12 114 HIS A C 1
ATOM 843 O O . HIS A 1 114 ? 1.947 5.653 -12.337 1.00 77.12 114 HIS A O 1
ATOM 849 N N . ASP A 1 115 ? 2.902 7.580 -12.973 1.00 80.44 115 ASP A N 1
ATOM 850 C CA . ASP A 1 115 ? 4.236 7.175 -12.542 1.00 80.44 115 ASP A CA 1
ATOM 851 C C . ASP A 1 115 ? 4.346 7.192 -11.002 1.00 80.44 115 ASP A C 1
ATOM 853 O O . ASP A 1 115 ? 5.122 6.405 -10.457 1.00 80.44 115 ASP A O 1
ATOM 857 N N . ALA A 1 116 ? 3.531 8.011 -10.319 1.00 80.38 116 ALA A N 1
ATOM 858 C CA . ALA A 1 116 ? 3.384 8.031 -8.860 1.00 80.38 116 ALA A CA 1
ATOM 859 C C . ALA A 1 116 ? 2.723 6.743 -8.337 1.00 80.38 116 ALA A C 1
ATOM 861 O O . ALA A 1 116 ? 3.344 6.009 -7.572 1.00 80.38 116 ALA A O 1
ATOM 862 N N . ASP A 1 117 ? 1.546 6.383 -8.860 1.00 83.50 117 ASP A N 1
ATOM 863 C CA . ASP A 1 117 ? 0.839 5.135 -8.525 1.00 83.50 117 ASP A CA 1
ATOM 864 C C . ASP A 1 117 ? 1.738 3.897 -8.714 1.00 83.50 117 ASP A C 1
ATOM 866 O O . ASP A 1 117 ? 1.831 3.007 -7.863 1.00 83.50 117 ASP A O 1
ATOM 870 N N . ALA A 1 118 ? 2.464 3.860 -9.837 1.00 87.19 118 ALA A N 1
ATOM 871 C CA . ALA A 1 118 ? 3.422 2.803 -10.144 1.00 87.19 118 ALA A CA 1
ATOM 872 C C . ALA A 1 118 ? 4.591 2.757 -9.145 1.00 87.19 118 ALA A C 1
ATOM 874 O O . ALA A 1 118 ? 5.080 1.672 -8.810 1.00 87.19 118 ALA A O 1
ATOM 875 N N . ALA A 1 119 ? 5.060 3.918 -8.680 1.00 86.31 119 ALA A N 1
ATOM 876 C CA . ALA A 1 119 ? 6.109 4.011 -7.674 1.00 86.31 119 ALA A CA 1
ATOM 877 C C . ALA A 1 119 ? 5.622 3.502 -6.311 1.00 86.31 119 ALA A C 1
ATOM 879 O O . ALA A 1 119 ? 6.325 2.698 -5.703 1.00 86.31 119 ALA A O 1
ATOM 880 N N . HIS A 1 120 ? 4.411 3.870 -5.881 1.00 87.31 120 HIS A N 1
ATOM 881 C CA . HIS A 1 120 ? 3.828 3.428 -4.609 1.00 87.31 120 HIS A CA 1
ATOM 882 C C . HIS A 1 120 ? 3.726 1.902 -4.530 1.00 87.31 120 HIS A C 1
ATOM 884 O O . HIS A 1 120 ? 4.189 1.291 -3.563 1.00 87.31 120 HIS A O 1
ATOM 890 N N . LEU A 1 121 ? 3.204 1.274 -5.587 1.00 89.81 121 LEU A N 1
ATOM 891 C CA . LEU A 1 121 ? 3.101 -0.182 -5.668 1.00 89.81 121 LEU A CA 1
ATOM 892 C C . LEU A 1 121 ? 4.479 -0.864 -5.684 1.00 89.81 121 LEU A C 1
ATOM 894 O O . LEU A 1 121 ? 4.679 -1.887 -5.028 1.00 89.81 121 LEU A O 1
ATOM 898 N N . SER A 1 122 ? 5.444 -0.292 -6.410 1.00 89.81 122 SER A N 1
ATOM 899 C CA . SER A 1 122 ? 6.809 -0.830 -6.452 1.00 89.81 122 SER A CA 1
ATOM 900 C C . SER A 1 122 ? 7.481 -0.745 -5.080 1.00 89.81 122 SER A C 1
ATOM 902 O O . SER A 1 122 ? 8.086 -1.710 -4.625 1.00 89.81 122 SER A O 1
ATOM 904 N N . GLU A 1 123 ? 7.332 0.381 -4.381 1.00 86.88 123 GLU A N 1
ATOM 905 C CA . GLU A 1 123 ? 7.871 0.572 -3.033 1.00 86.88 123 GLU A CA 1
ATOM 906 C C . GLU A 1 123 ? 7.268 -0.406 -2.030 1.00 86.88 123 GLU A C 1
ATOM 908 O O . GLU A 1 123 ? 8.009 -0.975 -1.228 1.00 86.88 123 GLU A O 1
ATOM 913 N N . ALA A 1 124 ? 5.962 -0.664 -2.119 1.00 87.69 124 ALA A N 1
ATOM 914 C CA . ALA A 1 124 ? 5.288 -1.661 -1.298 1.00 87.69 124 ALA A CA 1
ATOM 915 C C . ALA A 1 124 ? 5.871 -3.071 -1.497 1.00 87.69 124 ALA A C 1
ATOM 917 O O . ALA A 1 124 ? 6.162 -3.763 -0.519 1.00 87.69 124 ALA A O 1
ATOM 918 N N . ALA A 1 125 ? 6.100 -3.479 -2.750 1.00 88.88 125 ALA A N 1
ATOM 919 C CA . ALA A 1 125 ? 6.721 -4.766 -3.073 1.00 88.88 125 ALA A CA 1
ATOM 920 C C . ALA A 1 125 ? 8.149 -4.870 -2.546 1.00 88.88 125 ALA A C 1
ATOM 922 O O . ALA A 1 125 ? 8.539 -5.863 -1.939 1.00 88.88 125 ALA A O 1
ATOM 923 N N . GLU A 1 126 ? 8.928 -3.817 -2.724 1.00 85.44 126 GLU A N 1
ATOM 924 C CA . GLU A 1 126 ? 10.313 -3.786 -2.284 1.00 85.44 126 GLU A CA 1
ATOM 925 C C . GLU A 1 126 ? 10.463 -3.704 -0.757 1.00 85.44 126 GLU A C 1
ATOM 927 O O . GLU A 1 126 ? 11.495 -4.104 -0.219 1.00 85.44 126 GLU A O 1
ATOM 932 N N . ALA A 1 127 ? 9.460 -3.169 -0.059 1.00 80.06 127 ALA A N 1
ATOM 933 C CA . ALA A 1 127 ? 9.379 -3.177 1.399 1.00 80.06 127 ALA A CA 1
ATOM 934 C C . ALA A 1 127 ? 8.926 -4.533 1.967 1.00 80.06 127 ALA A C 1
ATOM 936 O O . ALA A 1 127 ? 9.025 -4.738 3.178 1.00 80.06 127 ALA A O 1
ATOM 937 N N . GLY A 1 128 ? 8.472 -5.450 1.105 1.00 82.44 128 GLY A N 1
ATOM 938 C CA . GLY A 1 128 ? 7.963 -6.761 1.495 1.00 82.44 128 GLY A CA 1
ATOM 939 C C . GLY A 1 128 ? 6.568 -6.705 2.111 1.00 82.44 128 GLY A C 1
ATOM 940 O O . GLY A 1 128 ? 6.285 -7.477 3.022 1.00 82.44 128 GLY A O 1
ATOM 941 N N . CYS A 1 129 ? 5.718 -5.775 1.666 1.00 85.69 129 CYS A N 1
ATOM 942 C CA . CYS A 1 129 ? 4.342 -5.690 2.151 1.00 85.69 129 CYS A CA 1
ATOM 943 C C . CYS A 1 129 ? 3.528 -6.918 1.719 1.00 85.69 129 CYS A C 1
ATOM 945 O O . CYS A 1 129 ? 3.661 -7.407 0.598 1.00 85.69 129 CYS A O 1
ATOM 947 N N . ASP A 1 130 ? 2.631 -7.371 2.589 1.00 89.06 130 ASP A N 1
ATOM 948 C CA . ASP A 1 130 ? 1.673 -8.446 2.327 1.00 89.06 130 ASP A CA 1
ATOM 949 C C . ASP A 1 130 ? 0.493 -7.970 1.465 1.00 89.06 130 ASP A C 1
ATOM 951 O O . ASP A 1 130 ? -0.112 -8.757 0.728 1.00 89.06 130 ASP A O 1
ATOM 955 N N . ALA A 1 131 ? 0.148 -6.682 1.566 1.00 91.75 131 ALA A N 1
ATOM 956 C CA . ALA A 1 131 ? -0.928 -6.057 0.806 1.00 91.75 131 ALA A CA 1
ATOM 957 C C . ALA A 1 131 ? -0.616 -4.597 0.431 1.00 91.75 131 ALA A C 1
ATOM 959 O O . ALA A 1 131 ? 0.115 -3.907 1.139 1.00 91.75 131 ALA A O 1
ATOM 960 N N . PHE A 1 132 ? -1.185 -4.148 -0.687 1.00 93.00 132 PHE A N 1
ATOM 961 C CA . PHE A 1 132 ? -1.236 -2.773 -1.164 1.00 93.00 132 PHE A CA 1
ATOM 962 C C . PHE A 1 132 ? -2.710 -2.396 -1.312 1.00 93.00 132 PHE A C 1
ATOM 964 O O . PHE A 1 132 ? -3.418 -2.958 -2.155 1.00 93.00 132 PHE A O 1
ATOM 971 N N . LEU A 1 133 ? -3.173 -1.489 -0.455 1.00 91.88 133 LEU A N 1
ATOM 972 C CA . LEU A 1 133 ? -4.570 -1.080 -0.393 1.00 91.88 133 LEU A CA 1
ATOM 973 C C . LEU A 1 133 ? -4.793 0.176 -1.223 1.00 91.88 133 LEU A C 1
ATOM 975 O O . LEU A 1 133 ? -4.126 1.186 -1.009 1.00 91.88 133 LEU A O 1
ATOM 979 N N . THR A 1 134 ? -5.745 0.117 -2.149 1.00 91.38 134 THR A N 1
ATOM 980 C CA . THR A 1 134 ? -6.082 1.235 -3.038 1.00 91.38 134 THR A CA 1
ATOM 981 C C . THR A 1 134 ? -7.563 1.217 -3.405 1.00 91.38 134 THR A C 1
ATOM 983 O O . THR A 1 134 ? -8.221 0.173 -3.379 1.00 91.38 134 THR A O 1
ATOM 986 N N . ARG A 1 135 ? -8.095 2.385 -3.769 1.00 88.75 135 ARG A N 1
ATOM 987 C CA . ARG A 1 135 ? -9.401 2.537 -4.429 1.00 88.75 135 ARG A CA 1
ATOM 988 C C . ARG A 1 135 ? -9.272 2.854 -5.916 1.00 88.75 135 ARG A C 1
ATOM 990 O O . ARG A 1 135 ? -10.294 3.002 -6.586 1.00 88.75 135 ARG A O 1
ATOM 997 N N . ASP A 1 136 ? -8.056 2.947 -6.453 1.00 88.50 136 ASP A N 1
ATOM 998 C CA . ASP A 1 136 ? -7.868 3.215 -7.873 1.00 88.50 136 ASP A CA 1
ATOM 999 C C . ASP A 1 136 ? -8.387 2.036 -8.712 1.00 88.50 136 ASP A C 1
ATOM 1001 O O . ASP A 1 136 ? -7.761 0.979 -8.846 1.00 88.50 136 ASP A O 1
ATOM 1005 N N . GLY A 1 137 ? -9.542 2.246 -9.347 1.00 87.31 137 GLY A N 1
ATOM 1006 C CA . GLY A 1 137 ? -10.164 1.270 -10.234 1.00 87.31 137 GLY A CA 1
ATOM 1007 C C . GLY A 1 137 ? -9.284 0.875 -11.424 1.00 87.31 137 GLY A C 1
ATOM 1008 O O . GLY A 1 137 ? -9.516 -0.166 -12.035 1.00 87.31 137 GLY A O 1
ATOM 1009 N N . LYS A 1 138 ? -8.278 1.670 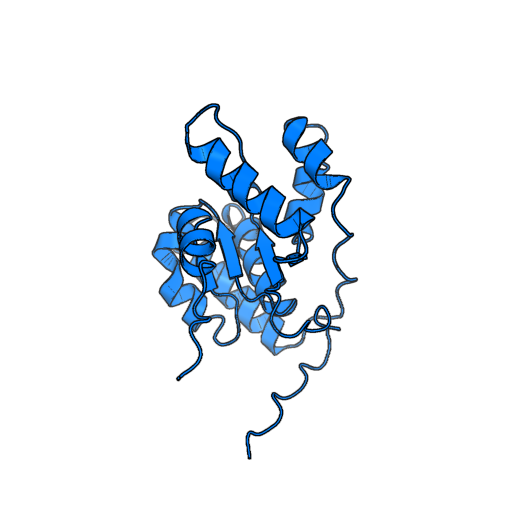-11.803 1.00 87.00 138 LYS A N 1
ATOM 1010 C CA . LYS A 1 138 ? -7.288 1.303 -12.821 1.00 87.00 138 LYS A CA 1
ATOM 1011 C C . LYS A 1 138 ? -6.290 0.279 -12.286 1.00 87.00 138 LYS A C 1
ATOM 1013 O O . LYS A 1 138 ? -6.053 -0.711 -12.977 1.00 87.00 138 LYS A O 1
ATOM 1018 N N . ILE A 1 139 ? -5.746 0.490 -11.085 1.00 90.62 139 ILE A N 1
ATOM 1019 C CA . ILE A 1 139 ? -4.858 -0.480 -10.425 1.00 90.62 139 ILE A CA 1
ATOM 1020 C C . ILE A 1 139 ? -5.616 -1.791 -10.208 1.00 90.62 139 ILE A C 1
ATOM 1022 O O . ILE A 1 139 ? -5.141 -2.847 -10.619 1.00 90.62 139 ILE A O 1
ATOM 1026 N N . LEU A 1 140 ? -6.836 -1.717 -9.665 1.00 92.62 140 LEU A N 1
ATOM 1027 C CA . LEU A 1 140 ? -7.673 -2.892 -9.404 1.00 92.62 140 LEU A CA 1
ATOM 1028 C C . LEU A 1 140 ? -7.977 -3.688 -10.684 1.00 92.62 140 LEU A C 1
ATOM 1030 O O . LEU A 1 140 ? -7.854 -4.910 -10.688 1.00 92.62 140 LEU A O 1
ATOM 1034 N N . ARG A 1 141 ? -8.286 -3.014 -11.802 1.00 92.81 141 ARG A N 1
ATOM 1035 C CA . ARG A 1 141 ? -8.495 -3.675 -13.107 1.00 92.81 141 ARG A CA 1
ATOM 1036 C C . ARG A 1 141 ? -7.233 -4.316 -13.683 1.00 92.81 141 ARG A C 1
ATOM 1038 O O . ARG A 1 141 ? -7.337 -5.254 -14.463 1.00 92.81 141 ARG A O 1
ATOM 1045 N N . LYS A 1 142 ? -6.050 -3.806 -13.336 1.00 92.88 142 LYS A N 1
ATOM 1046 C CA . LYS A 1 142 ? -4.754 -4.317 -13.812 1.00 92.88 142 LYS A CA 1
ATOM 1047 C C . LYS A 1 142 ? -4.082 -5.265 -12.819 1.00 92.88 142 LYS A C 1
ATOM 1049 O O . LYS A 1 142 ? -2.964 -5.701 -13.087 1.00 92.88 142 LYS A O 1
ATOM 1054 N N . ARG A 1 143 ? -4.739 -5.592 -11.698 1.00 92.69 143 ARG A N 1
ATOM 1055 C CA . ARG A 1 143 ? -4.130 -6.301 -10.565 1.00 92.69 143 ARG A CA 1
ATOM 1056 C C . ARG A 1 143 ? -3.420 -7.591 -10.978 1.00 92.69 143 ARG A C 1
ATOM 1058 O O . ARG A 1 143 ? -2.285 -7.795 -10.576 1.00 92.69 143 ARG A O 1
ATOM 1065 N N . ASP A 1 144 ? -4.027 -8.408 -11.837 1.00 91.38 144 ASP A N 1
ATOM 1066 C CA . ASP A 1 144 ? -3.479 -9.725 -12.180 1.00 91.38 144 ASP A CA 1
ATOM 1067 C C . ASP A 1 144 ? -2.183 -9.584 -12.993 1.00 91.38 144 ASP A C 1
ATOM 1069 O O . ASP A 1 144 ? -1.195 -10.269 -12.738 1.00 91.38 144 ASP A O 1
ATOM 1073 N N . VAL A 1 145 ? -2.144 -8.622 -13.919 1.00 92.75 145 VAL A N 1
ATOM 1074 C CA . VAL A 1 145 ? -0.951 -8.314 -14.723 1.00 92.75 145 VAL A CA 1
ATOM 1075 C C . VAL A 1 145 ? 0.135 -7.656 -13.864 1.00 92.75 145 VAL A C 1
ATOM 1077 O O . VAL A 1 145 ? 1.320 -7.947 -14.021 1.00 92.75 145 VAL A O 1
ATOM 1080 N N . LEU A 1 146 ? -0.254 -6.794 -12.920 1.00 91.69 146 LEU A N 1
ATOM 1081 C CA . LEU A 1 146 ? 0.669 -6.180 -11.963 1.00 91.69 146 LEU A CA 1
ATOM 1082 C C . LEU A 1 146 ? 1.303 -7.225 -11.033 1.00 91.69 146 LEU A C 1
ATOM 1084 O O . LEU A 1 146 ? 2.509 -7.174 -10.806 1.00 91.69 146 LEU A O 1
ATOM 1088 N N . LEU A 1 147 ? 0.529 -8.205 -10.560 1.00 88.06 147 LEU A N 1
ATOM 1089 C CA . LEU A 1 147 ? 1.021 -9.318 -9.742 1.00 88.06 147 LEU A CA 1
ATOM 1090 C C . LEU A 1 147 ? 1.959 -10.244 -10.529 1.00 88.06 147 LEU A C 1
ATOM 1092 O O . LEU A 1 147 ? 2.930 -10.748 -9.976 1.00 88.06 147 LEU A O 1
ATOM 1096 N N . GLN A 1 148 ? 1.745 -10.424 -11.834 1.00 88.69 148 GLN A N 1
ATOM 1097 C CA . GLN A 1 148 ? 2.704 -11.141 -12.687 1.00 88.69 148 GLN A CA 1
ATOM 1098 C C . GLN A 1 148 ? 4.019 -10.369 -12.861 1.00 88.69 148 GLN A C 1
ATOM 1100 O O . GLN A 1 148 ? 5.094 -10.969 -12.916 1.00 88.69 148 GLN A O 1
ATOM 1105 N N . ALA A 1 149 ? 3.956 -9.036 -12.932 1.00 87.75 149 ALA A N 1
ATOM 1106 C CA . ALA A 1 149 ? 5.146 -8.187 -12.975 1.00 87.75 149 ALA A CA 1
ATOM 1107 C C . ALA A 1 149 ? 5.876 -8.112 -11.626 1.00 87.75 149 ALA A C 1
ATOM 1109 O O . ALA A 1 149 ? 7.083 -7.870 -11.605 1.00 87.75 149 ALA A O 1
ATOM 1110 N N . LEU A 1 150 ? 5.164 -8.374 -10.527 1.00 87.06 150 LEU A N 1
ATOM 1111 C CA . LEU A 1 150 ? 5.667 -8.403 -9.156 1.00 87.06 150 LEU A CA 1
ATOM 1112 C C . LEU A 1 150 ? 5.351 -9.759 -8.491 1.00 87.06 150 LEU A C 1
ATOM 1114 O O . LEU A 1 150 ? 4.528 -9.804 -7.579 1.00 87.06 150 LEU A O 1
ATOM 1118 N N . PRO A 1 151 ? 6.003 -10.873 -8.884 1.00 72.44 151 PRO A N 1
ATOM 1119 C CA . PRO A 1 151 ? 5.630 -12.215 -8.412 1.00 72.44 151 PRO A CA 1
ATOM 1120 C C . PRO A 1 151 ? 5.767 -12.412 -6.896 1.00 72.44 151 PRO A C 1
ATOM 1122 O O . PRO A 1 151 ? 5.092 -13.251 -6.309 1.00 72.44 151 PRO A O 1
ATOM 1125 N N . SER A 1 152 ? 6.650 -11.635 -6.268 1.00 79.69 152 SER A N 1
ATOM 1126 C CA . SER A 1 152 ? 6.841 -11.587 -4.812 1.00 79.69 152 SER A CA 1
ATOM 1127 C C . SER A 1 152 ? 6.262 -10.307 -4.196 1.00 79.69 152 SER A C 1
ATOM 1129 O O . SER A 1 152 ? 6.678 -9.908 -3.112 1.00 79.69 152 SER A O 1
ATOM 1131 N N . GLY A 1 153 ? 5.382 -9.619 -4.925 1.00 82.88 153 GLY A N 1
ATOM 1132 C CA . GLY A 1 153 ? 4.767 -8.360 -4.528 1.00 82.88 153 GLY A CA 1
ATOM 1133 C C . GLY A 1 153 ? 3.558 -8.536 -3.607 1.00 82.88 153 GLY A C 1
ATOM 1134 O O . GLY A 1 153 ? 3.099 -9.657 -3.375 1.00 82.88 153 GLY A O 1
ATOM 1135 N N . PRO A 1 154 ? 3.028 -7.420 -3.084 1.00 89.06 154 PRO A N 1
ATOM 1136 C CA . PRO A 1 154 ? 1.872 -7.430 -2.205 1.00 89.06 154 PRO A CA 1
ATOM 1137 C C . PRO A 1 154 ? 0.620 -7.862 -2.964 1.00 89.06 154 PRO A C 1
ATOM 1139 O O . PRO A 1 154 ? 0.470 -7.576 -4.153 1.00 89.06 154 PRO A O 1
ATOM 1142 N N . ARG A 1 155 ? -0.349 -8.441 -2.250 1.00 92.81 155 ARG A N 1
ATOM 1143 C CA . ARG A 1 155 ? -1.720 -8.540 -2.770 1.00 92.81 155 ARG A CA 1
ATOM 1144 C C . ARG A 1 155 ? -2.265 -7.135 -3.025 1.00 92.81 155 ARG A C 1
ATOM 1146 O O . ARG A 1 155 ? -2.104 -6.261 -2.184 1.00 92.81 155 ARG A O 1
ATOM 1153 N N . ILE A 1 156 ? -2.950 -6.919 -4.140 1.00 94.00 156 ILE A N 1
ATOM 1154 C CA . ILE A 1 156 ? -3.625 -5.647 -4.429 1.00 94.00 156 ILE A CA 1
ATOM 1155 C C . ILE A 1 156 ? -5.097 -5.806 -4.049 1.00 94.00 156 ILE A C 1
ATOM 1157 O O . ILE A 1 156 ? -5.764 -6.697 -4.578 1.00 94.00 156 ILE A O 1
ATOM 1161 N N . ALA A 1 157 ? -5.592 -4.973 -3.137 1.00 93.56 157 ALA A N 1
ATOM 1162 C CA . ALA A 1 157 ? -6.928 -5.121 -2.561 1.00 93.56 157 ALA A CA 1
ATOM 1163 C C . ALA A 1 157 ? -7.565 -3.769 -2.215 1.00 93.56 157 ALA A C 1
ATOM 1165 O O . ALA A 1 157 ? -6.871 -2.762 -2.066 1.00 93.56 157 ALA A O 1
ATOM 1166 N N . THR A 1 158 ? -8.887 -3.748 -2.054 1.00 92.81 158 THR A N 1
ATOM 1167 C CA . THR A 1 158 ? -9.562 -2.643 -1.362 1.00 92.81 158 THR A CA 1
ATOM 1168 C C . THR A 1 158 ? -9.469 -2.823 0.160 1.00 92.81 158 THR A C 1
ATOM 1170 O O . THR A 1 158 ? -9.089 -3.889 0.649 1.00 92.81 158 THR A O 1
ATOM 1173 N N . LEU A 1 159 ? -9.828 -1.788 0.931 1.00 90.25 159 LEU A N 1
ATOM 1174 C CA . LEU A 1 159 ? -9.958 -1.912 2.391 1.00 90.25 159 LEU A CA 1
ATOM 1175 C C . LEU A 1 159 ? -10.981 -2.980 2.791 1.00 90.25 159 LEU A C 1
ATOM 1177 O O . LEU A 1 159 ? -10.733 -3.733 3.727 1.00 90.25 159 LEU A O 1
ATOM 1181 N N . ASP A 1 160 ? -12.100 -3.052 2.074 1.00 91.56 160 ASP A N 1
ATOM 1182 C CA . ASP A 1 160 ? -13.171 -4.012 2.342 1.00 91.56 160 ASP A CA 1
ATOM 1183 C C . ASP A 1 160 ? -12.694 -5.459 2.144 1.00 91.56 160 ASP A C 1
ATOM 1185 O O . ASP A 1 160 ? -12.796 -6.277 3.061 1.00 91.56 160 ASP A O 1
ATOM 1189 N N . ASP A 1 161 ? -12.049 -5.739 1.003 1.00 90.62 161 ASP A N 1
ATOM 1190 C CA . ASP A 1 161 ? -11.474 -7.056 0.701 1.00 90.62 161 ASP A CA 1
ATOM 1191 C C . ASP A 1 161 ? -10.451 -7.478 1.767 1.00 90.62 161 ASP A C 1
ATOM 1193 O O . ASP A 1 161 ? -10.386 -8.636 2.187 1.00 90.62 161 ASP A O 1
ATOM 1197 N N . PHE A 1 162 ? -9.618 -6.528 2.198 1.00 91.88 162 PHE A N 1
ATOM 1198 C CA . PHE A 1 162 ? -8.558 -6.782 3.161 1.00 91.88 162 PHE A CA 1
ATOM 1199 C C . PHE A 1 162 ? -9.110 -7.071 4.560 1.00 91.88 162 PHE A C 1
ATOM 1201 O O . PHE A 1 162 ? -8.698 -8.051 5.182 1.00 91.88 162 PHE A O 1
ATOM 1208 N N . LEU A 1 163 ? -10.048 -6.250 5.039 1.00 89.56 163 LEU A N 1
ATOM 1209 C CA . LEU A 1 163 ? -10.676 -6.406 6.352 1.00 89.56 163 LEU A CA 1
ATOM 1210 C C . LEU A 1 163 ? -11.539 -7.671 6.422 1.00 89.56 163 LEU A C 1
ATOM 1212 O O . LEU A 1 163 ? -11.491 -8.388 7.420 1.00 89.56 163 LEU A O 1
ATOM 1216 N N . SER A 1 164 ? -12.251 -8.004 5.345 1.00 88.38 164 SER A N 1
ATOM 1217 C CA . SER A 1 164 ? -13.009 -9.256 5.253 1.00 88.38 164 SER A CA 1
ATOM 1218 C C . SER A 1 164 ? -12.099 -10.484 5.374 1.00 88.38 164 SER A C 1
ATOM 1220 O O . SER A 1 164 ? -12.466 -11.467 6.013 1.00 88.38 164 SER A O 1
ATOM 1222 N N . GLY A 1 165 ? -10.881 -10.418 4.823 1.00 80.62 165 GLY A N 1
ATOM 1223 C CA . GLY A 1 165 ? -9.871 -11.477 4.939 1.00 80.62 165 GLY A CA 1
ATOM 1224 C C . GLY A 1 165 ? -9.055 -11.475 6.240 1.00 80.62 165 GLY A C 1
ATOM 1225 O O . GLY A 1 165 ? -8.218 -12.357 6.422 1.00 80.62 165 GLY A O 1
ATOM 1226 N N . LEU A 1 166 ? -9.252 -10.489 7.122 1.00 73.31 166 LEU A N 1
ATOM 1227 C CA . LEU A 1 166 ? -8.613 -10.398 8.444 1.00 73.31 166 LEU A CA 1
ATOM 1228 C C . LEU A 1 166 ? -9.382 -11.186 9.518 1.00 73.31 166 LEU A C 1
ATOM 1230 O O . LEU A 1 166 ? -8.794 -11.576 10.529 1.00 73.31 166 LEU A O 1
ATOM 1234 N N . ALA A 1 167 ? -10.681 -11.426 9.303 1.00 51.59 167 ALA A N 1
ATOM 1235 C CA . ALA A 1 167 ? -11.512 -12.241 10.186 1.00 51.59 167 ALA A CA 1
ATOM 1236 C C . ALA A 1 167 ? -11.010 -13.704 10.213 1.00 51.59 167 ALA A C 1
ATOM 1238 O O . ALA A 1 167 ? -10.516 -14.216 9.210 1.00 51.59 167 ALA A O 1
ATOM 1239 N N . PRO A 1 168 ? -11.048 -14.380 11.373 1.00 50.12 168 PRO A N 1
ATOM 1240 C CA . PRO A 1 168 ? -10.023 -15.345 11.728 1.00 50.12 168 PRO A CA 1
ATOM 1241 C C . PRO A 1 168 ? -10.214 -16.709 11.067 1.00 50.12 168 PRO A C 1
ATOM 1243 O O . PRO A 1 168 ? -11.087 -17.483 11.455 1.00 50.12 168 PRO A O 1
ATOM 1246 N N . ASP A 1 169 ? -9.240 -17.094 10.251 1.00 41.28 169 ASP A N 1
ATOM 1247 C CA . ASP A 1 169 ? -8.806 -18.486 10.156 1.00 41.28 169 ASP A CA 1
ATOM 1248 C C . ASP A 1 169 ? -7.985 -18.816 11.428 1.00 41.28 169 ASP A C 1
ATOM 1250 O O . ASP A 1 169 ? -6.753 -18.843 11.448 1.00 41.28 169 ASP A O 1
ATOM 1254 N N . ARG A 1 170 ? -8.681 -18.925 12.570 1.00 46.97 170 ARG A N 1
ATOM 1255 C CA . ARG A 1 170 ? -8.145 -19.425 13.855 1.00 46.97 170 ARG A CA 1
ATOM 1256 C C . ARG A 1 170 ? -9.149 -20.326 14.581 1.00 46.97 170 ARG A C 1
ATOM 1258 O O . ARG A 1 170 ? -9.267 -20.277 15.802 1.00 46.97 170 ARG A O 1
ATOM 1265 N N . ALA A 1 171 ? -9.843 -21.185 13.843 1.00 34.72 171 ALA A N 1
ATOM 1266 C CA . ALA A 1 171 ? -10.305 -22.449 14.400 1.00 34.72 171 ALA A CA 1
ATOM 1267 C C . ALA A 1 171 ? -9.217 -23.489 14.099 1.00 34.72 171 ALA A C 1
ATOM 1269 O O . ALA A 1 171 ? -9.131 -24.014 12.994 1.00 34.72 171 ALA A O 1
ATOM 1270 N N . GLY A 1 172 ? -8.322 -23.720 15.063 1.00 34.38 172 GLY A N 1
ATOM 1271 C CA . GLY A 1 172 ? -7.387 -24.843 14.988 1.00 34.38 172 GLY A CA 1
ATOM 1272 C C . GLY A 1 172 ? -8.146 -26.174 14.874 1.00 34.38 172 GLY A C 1
ATOM 1273 O O . GLY A 1 172 ? -9.304 -26.246 15.302 1.00 34.38 172 GLY A O 1
ATOM 1274 N N . PRO A 1 173 ? -7.527 -27.226 14.312 1.00 45.53 173 PRO A N 1
ATOM 1275 C CA . PRO A 1 173 ? -8.146 -28.542 14.307 1.00 45.53 173 PRO A CA 1
ATOM 1276 C C . PRO A 1 173 ? -8.332 -29.000 15.760 1.00 45.53 173 PRO A C 1
ATOM 1278 O O . PRO A 1 173 ? -7.394 -28.929 16.558 1.00 45.53 173 PRO A O 1
ATOM 1281 N N . ARG A 1 174 ? -9.566 -29.392 16.095 1.00 41.44 174 ARG A N 1
ATOM 1282 C CA . ARG A 1 174 ? -9.879 -30.150 17.311 1.00 41.44 174 ARG A CA 1
ATOM 1283 C C . ARG A 1 174 ? -9.333 -31.565 17.198 1.00 41.44 174 ARG A C 1
ATOM 1285 O O . ARG A 1 174 ? -9.362 -32.097 16.065 1.00 41.44 174 ARG A O 1
#

Secondary structure (DSSP, 8-state):
-PPPPPP-SSS--PPP-TT--EEEE-GGGG---SSTTHHHHHHHHHHHHTTSSEEE--HHHHHHHTSTTS-HHHHHHHHTSPPPPP-PPPPHHHHHHHHHHHHHHHTTSPTTTTHHHHHHHHHHHHTT-SEEE---HHHHHTHHHHHHHSTTSPEEE-HHHHHHTTS-------

pLDDT: mean 75.09, std 16.44, range [29.75, 94.0]

Radius of gyration: 16.49 Å; chains: 1; bounding box: 41×52×42 Å

InterPro domains:
  IPR029060 PIN-like domain superfamily [SSF88723] (25-146)

Organism: NCBI:txid2316528